Protein AF-A0A1I7XH70-F1 (afdb_monomer_lite)

Sequence (85 aa):
MHISRSTTTWLEDNDVATMDWPLRYPDLNPMENLRKILICRIYAGNHQFETVKDLQCDISKVSRNDIKNLVNSMPKWFFQFINKW

pLDDT: mean 85.64, std 8.76, range [48.59, 97.69]

Structure (mmCIF, N/CA/C/O backbone):
data_AF-A0A1I7XH70-F1
#
_entry.id   AF-A0A1I7XH70-F1
#
loop_
_atom_site.group_PDB
_atom_site.id
_atom_site.type_symbol
_atom_site.label_atom_id
_atom_site.label_alt_id
_atom_site.label_comp_id
_atom_site.label_asym_id
_atom_site.label_entity_id
_atom_site.label_seq_id
_atom_site.pdbx_PDB_ins_code
_atom_site.Cartn_x
_atom_site.Cartn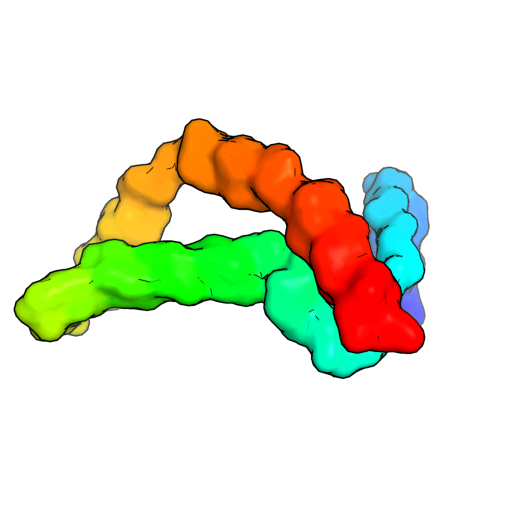_y
_atom_site.Cartn_z
_atom_site.occupancy
_atom_site.B_iso_or_equiv
_atom_site.auth_seq_id
_atom_site.auth_comp_id
_atom_site.auth_asym_id
_atom_site.auth_atom_id
_atom_site.pdbx_PDB_model_num
ATOM 1 N N . MET A 1 1 ? 11.221 15.051 -8.990 1.00 75.00 1 MET A N 1
ATOM 2 C CA . MET A 1 1 ? 10.194 14.705 -10.001 1.00 75.00 1 MET A CA 1
ATOM 3 C C . MET A 1 1 ? 10.481 13.288 -10.460 1.00 75.00 1 MET A C 1
ATOM 5 O O . MET A 1 1 ? 11.648 12.976 -10.602 1.00 75.00 1 MET A O 1
ATOM 9 N N . HIS A 1 2 ? 9.486 12.434 -10.703 1.00 84.38 2 HIS A N 1
ATOM 10 C CA . HIS A 1 2 ? 9.762 11.038 -11.094 1.00 84.38 2 HIS A CA 1
ATOM 11 C C . HIS A 1 2 ? 10.522 10.898 -12.428 1.00 84.38 2 HIS A C 1
ATOM 13 O O . HIS A 1 2 ? 11.190 9.899 -12.642 1.00 84.38 2 HIS A O 1
ATOM 19 N N . ILE A 1 3 ? 10.463 11.927 -13.282 1.00 87.06 3 ILE A N 1
ATOM 20 C CA . ILE A 1 3 ? 11.073 11.962 -14.621 1.00 87.06 3 ILE A CA 1
ATOM 21 C C . ILE A 1 3 ? 12.284 12.906 -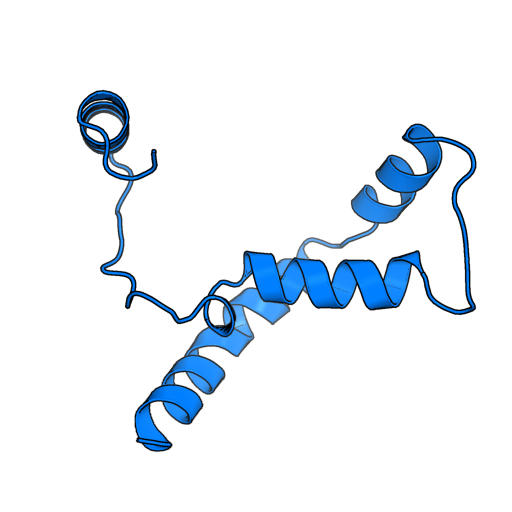14.732 1.00 87.06 3 ILE A C 1
ATOM 23 O O . ILE A 1 3 ? 12.732 13.207 -15.834 1.00 87.06 3 ILE A O 1
ATOM 27 N N . SER A 1 4 ? 12.803 13.448 -13.621 1.00 95.38 4 SER A N 1
ATOM 28 C CA . SER A 1 4 ? 14.033 14.254 -13.694 1.00 95.38 4 SER A CA 1
ATOM 29 C C . SER A 1 4 ? 15.235 13.3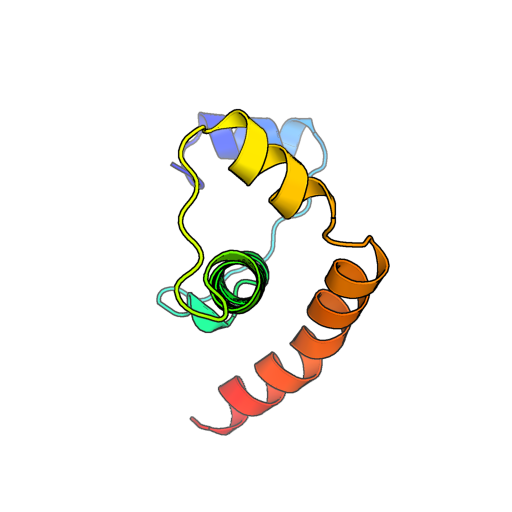79 -14.036 1.00 95.38 4 SER A C 1
ATOM 31 O O . SER A 1 4 ? 15.310 12.256 -13.548 1.00 95.38 4 SER A O 1
ATOM 33 N N . ARG A 1 5 ? 16.215 13.929 -14.769 1.00 95.31 5 ARG A N 1
ATOM 34 C CA . ARG A 1 5 ? 17.442 13.216 -15.175 1.00 95.31 5 ARG A CA 1
ATOM 35 C C . ARG A 1 5 ? 18.127 12.483 -14.020 1.00 95.31 5 ARG A C 1
ATOM 37 O O . ARG A 1 5 ? 18.533 11.346 -14.167 1.00 95.31 5 ARG A O 1
ATOM 44 N N . SER A 1 6 ? 18.230 13.124 -12.856 1.00 96.56 6 SER A N 1
ATOM 45 C CA . SER A 1 6 ? 18.822 12.497 -11.670 1.00 96.56 6 SER A CA 1
ATOM 46 C C . SER A 1 6 ? 18.064 11.250 -11.207 1.00 96.56 6 SER A C 1
ATOM 48 O O . SER A 1 6 ? 18.677 10.290 -10.762 1.00 96.56 6 SER A O 1
ATOM 50 N N . THR A 1 7 ? 16.735 11.257 -11.310 1.00 95.88 7 THR A N 1
ATOM 51 C CA . THR A 1 7 ? 15.882 10.133 -10.914 1.00 95.88 7 THR A CA 1
ATOM 52 C C . THR A 1 7 ? 15.922 9.019 -11.949 1.00 95.88 7 THR A C 1
ATOM 54 O O . THR A 1 7 ? 16.009 7.862 -11.561 1.00 95.88 7 THR A O 1
ATOM 57 N N . THR A 1 8 ? 15.903 9.348 -13.243 1.00 94.00 8 THR A N 1
ATOM 58 C CA . THR A 1 8 ? 15.989 8.340 -14.310 1.00 94.00 8 THR A CA 1
ATOM 59 C C . THR A 1 8 ? 17.348 7.646 -14.307 1.00 94.00 8 THR A C 1
ATOM 61 O O . THR A 1 8 ? 17.378 6.424 -14.288 1.00 94.00 8 THR A O 1
ATOM 64 N N . THR A 1 9 ? 18.451 8.397 -14.190 1.00 96.56 9 THR A N 1
ATOM 65 C CA . THR A 1 9 ? 19.802 7.819 -14.078 1.00 96.56 9 THR A CA 1
ATOM 66 C C . THR A 1 9 ? 19.926 6.915 -12.855 1.00 96.56 9 THR A C 1
ATOM 68 O O . THR A 1 9 ? 20.427 5.810 -12.970 1.00 96.56 9 THR A O 1
ATOM 71 N N . TRP A 1 10 ? 19.399 7.323 -11.694 1.00 97.06 10 TRP A N 1
ATOM 72 C CA . TRP A 1 10 ? 19.433 6.459 -10.512 1.00 97.06 10 TRP A CA 1
ATOM 73 C C . TRP A 1 10 ? 18.640 5.155 -10.706 1.00 97.06 10 TRP A C 1
ATOM 75 O O . TRP A 1 10 ? 19.081 4.108 -10.245 1.00 97.06 10 TRP A O 1
ATOM 85 N N . LEU A 1 11 ? 17.480 5.196 -11.374 1.00 96.50 11 LEU A N 1
ATOM 86 C CA . LEU A 1 11 ? 16.692 3.989 -11.657 1.00 96.50 11 LEU A CA 1
ATOM 87 C C . LEU A 1 11 ? 17.430 3.044 -12.615 1.00 96.50 11 LEU A C 1
ATOM 89 O O . LEU A 1 11 ? 17.424 1.838 -12.382 1.00 96.50 11 LEU A O 1
ATOM 93 N N . GLU A 1 12 ? 18.081 3.596 -13.642 1.00 95.56 12 GLU A N 1
ATOM 94 C CA . GLU A 1 12 ? 18.926 2.853 -14.586 1.00 95.56 12 GLU A CA 1
ATOM 95 C C . GLU A 1 12 ? 20.127 2.213 -13.876 1.00 95.56 12 GLU A C 1
ATOM 97 O O . GLU A 1 12 ? 20.337 1.011 -14.003 1.00 95.56 12 GLU A O 1
ATOM 102 N N . ASP A 1 13 ? 20.849 2.978 -13.052 1.00 97.69 13 ASP A N 1
ATOM 103 C CA . ASP A 1 13 ? 22.024 2.512 -12.301 1.00 97.69 13 ASP A CA 1
ATOM 104 C C . ASP A 1 13 ? 21.698 1.402 -11.279 1.00 97.69 13 ASP A C 1
ATOM 106 O O . ASP A 1 13 ? 22.598 0.693 -10.832 1.00 97.69 13 ASP A O 1
ATOM 110 N N . ASN A 1 14 ? 20.431 1.272 -10.867 1.00 97.25 14 ASN A N 1
ATOM 111 C CA . ASN A 1 14 ? 19.969 0.287 -9.879 1.00 97.25 14 ASN A CA 1
ATOM 112 C C . ASN A 1 14 ? 19.118 -0.837 -10.498 1.00 97.25 14 ASN A C 1
ATOM 114 O O . ASN A 1 14 ? 18.435 -1.549 -9.757 1.00 97.25 14 ASN A O 1
ATOM 118 N N . ASP A 1 15 ? 19.117 -0.982 -11.827 1.00 96.88 15 ASP A N 1
ATOM 119 C CA . ASP A 1 15 ? 18.354 -2.008 -12.556 1.00 96.88 15 ASP A CA 1
ATOM 120 C C . ASP A 1 15 ? 16.850 -2.020 -12.203 1.00 96.88 15 ASP A C 1
ATOM 122 O O . ASP A 1 15 ? 16.178 -3.058 -12.196 1.00 96.88 15 ASP A O 1
ATOM 126 N N . VAL A 1 16 ? 16.288 -0.849 -11.885 1.00 95.31 16 VAL A N 1
ATOM 127 C CA . VAL A 1 16 ? 14.878 -0.729 -11.512 1.00 95.31 16 VAL A CA 1
ATOM 128 C C . VAL A 1 16 ? 14.034 -0.629 -12.776 1.00 95.31 16 VAL A C 1
ATOM 130 O O . VAL A 1 16 ? 13.944 0.423 -13.408 1.00 95.31 16 VAL A O 1
ATOM 133 N N . ALA A 1 17 ? 13.358 -1.726 -13.116 1.00 93.75 17 ALA A N 1
ATOM 134 C CA . ALA A 1 17 ? 12.402 -1.744 -14.215 1.00 93.75 17 ALA A CA 1
ATOM 135 C C . ALA A 1 17 ? 11.253 -0.752 -13.966 1.00 93.75 17 ALA A C 1
ATOM 137 O O . ALA A 1 17 ? 10.589 -0.781 -12.925 1.00 93.75 17 ALA A O 1
ATOM 138 N N . THR A 1 18 ? 11.000 0.113 -14.946 1.00 88.62 18 THR A N 1
ATOM 139 C CA . THR A 1 18 ? 9.872 1.046 -14.948 1.00 88.62 18 THR A CA 1
ATOM 140 C C . THR A 1 18 ? 8.764 0.544 -15.874 1.00 88.62 18 THR A C 1
ATOM 142 O O . THR A 1 18 ? 8.981 -0.308 -16.734 1.00 88.62 18 THR A O 1
ATOM 145 N N . MET A 1 19 ? 7.545 1.040 -15.667 1.00 84.25 19 MET A N 1
ATOM 146 C CA . MET A 1 19 ? 6.383 0.738 -16.501 1.00 84.25 19 MET A CA 1
ATOM 147 C C . MET A 1 19 ? 5.846 2.040 -17.086 1.00 84.25 19 MET A C 1
ATOM 149 O O . MET A 1 19 ? 5.734 3.034 -16.362 1.00 84.25 19 MET A O 1
ATOM 153 N N . ASP A 1 20 ? 5.453 2.011 -18.359 1.00 81.31 20 ASP A N 1
ATOM 154 C CA . ASP A 1 20 ? 4.725 3.113 -18.982 1.00 81.31 20 ASP A CA 1
ATOM 155 C C . ASP A 1 20 ? 3.383 3.304 -18.274 1.00 81.31 20 ASP A C 1
ATOM 157 O O . ASP A 1 20 ? 2.458 2.495 -18.389 1.00 81.31 20 ASP A O 1
ATOM 161 N N . TRP A 1 21 ? 3.292 4.373 -17.484 1.00 78.44 21 TRP A N 1
ATOM 162 C CA . TRP A 1 21 ? 2.100 4.677 -16.710 1.00 78.44 21 TRP A CA 1
ATOM 163 C C . TRP A 1 21 ? 1.213 5.672 -17.456 1.00 78.44 21 TRP A C 1
ATOM 165 O O . TRP A 1 21 ? 1.675 6.764 -17.805 1.00 78.44 21 TRP A O 1
ATOM 175 N N . PRO A 1 22 ? -0.077 5.369 -17.668 1.00 73.50 22 PRO A N 1
ATOM 176 C CA . PRO A 1 22 ? -0.951 6.285 -18.371 1.00 73.50 22 PRO A CA 1
ATOM 177 C C . PRO A 1 22 ? -1.231 7.519 -17.493 1.00 73.50 22 PRO A C 1
ATOM 179 O O . PRO A 1 22 ? -1.672 7.429 -16.342 1.00 73.50 22 PRO A O 1
ATOM 182 N N . LEU A 1 23 ? -0.947 8.703 -18.041 1.00 67.94 23 LEU A N 1
ATOM 183 C CA . LEU A 1 23 ? -1.203 9.985 -17.384 1.00 67.94 23 LEU A CA 1
ATOM 184 C C . LEU A 1 23 ? -2.692 10.111 -17.014 1.00 67.94 23 LEU A C 1
ATOM 186 O O . LEU A 1 23 ? -3.561 9.748 -17.800 1.00 67.94 23 LEU A O 1
ATOM 190 N N . ARG A 1 24 ? -2.975 10.708 -15.846 1.00 72.44 24 ARG A N 1
ATOM 191 C CA . ARG A 1 24 ? -4.324 11.006 -15.305 1.00 72.44 24 ARG A CA 1
ATOM 192 C C . ARG A 1 24 ? -5.120 9.836 -14.718 1.00 72.44 24 ARG A C 1
ATOM 194 O O . ARG A 1 24 ? -6.279 10.044 -14.372 1.00 72.44 24 ARG A O 1
ATOM 201 N N . TYR A 1 25 ? -4.512 8.672 -14.501 1.00 74.44 25 TYR A N 1
ATOM 202 C CA . TYR A 1 25 ? -5.184 7.550 -13.832 1.00 74.44 25 TYR A CA 1
ATOM 203 C C . TYR A 1 25 ? -4.580 7.236 -12.458 1.00 74.44 25 TYR A C 1
ATOM 205 O O . TYR A 1 25 ? -3.897 6.222 -12.293 1.00 74.44 25 TYR A O 1
ATOM 213 N N . PRO A 1 26 ? -4.815 8.098 -11.447 1.00 68.94 26 PRO A N 1
ATOM 214 C CA . PRO A 1 26 ? -4.366 7.834 -10.083 1.00 68.94 26 PRO A CA 1
ATOM 215 C C . PRO A 1 26 ? -5.046 6.592 -9.494 1.00 68.94 26 PRO A C 1
ATOM 217 O O . PRO A 1 26 ? -4.420 5.873 -8.727 1.00 68.94 26 PRO A O 1
ATOM 220 N N . ASP A 1 27 ? -6.281 6.279 -9.908 1.00 69.56 27 ASP A N 1
ATOM 221 C CA . ASP A 1 27 ? -7.030 5.107 -9.427 1.00 69.56 27 ASP A CA 1
ATOM 222 C C . ASP A 1 27 ? -6.409 3.764 -9.836 1.00 69.56 27 ASP A C 1
ATOM 224 O O . ASP A 1 27 ? -6.676 2.735 -9.211 1.00 69.56 27 ASP A O 1
ATOM 228 N N . LEU A 1 28 ? -5.551 3.764 -10.859 1.00 75.94 28 LEU A N 1
ATOM 229 C CA . LEU A 1 28 ? -4.805 2.574 -11.250 1.00 75.94 28 LEU A CA 1
ATOM 230 C C . LEU A 1 28 ? -3.614 2.322 -10.315 1.00 75.94 28 LEU A C 1
ATOM 232 O O . LEU A 1 28 ? -3.108 1.203 -10.274 1.00 75.94 28 LEU A O 1
ATOM 236 N N . ASN A 1 29 ? -3.177 3.321 -9.536 1.00 80.69 29 ASN A N 1
ATOM 237 C CA . ASN A 1 29 ? -2.006 3.204 -8.678 1.00 80.69 29 ASN A CA 1
ATOM 238 C C . ASN A 1 29 ? -2.366 2.408 -7.409 1.00 80.69 29 ASN A C 1
ATOM 240 O O . ASN A 1 29 ? -3.203 2.862 -6.620 1.00 80.69 29 ASN A O 1
ATOM 244 N N . PRO A 1 30 ? -1.720 1.258 -7.141 1.00 80.31 30 PRO A N 1
ATOM 245 C CA . PRO A 1 30 ? -1.984 0.480 -5.933 1.00 80.31 30 PRO A CA 1
ATOM 246 C C . PRO A 1 30 ? -1.764 1.286 -4.652 1.00 80.31 30 PRO A C 1
ATOM 248 O O . PRO A 1 30 ? -2.455 1.040 -3.668 1.00 80.31 30 PRO A O 1
ATOM 251 N N . MET A 1 31 ? -0.877 2.285 -4.655 1.00 84.06 31 MET A N 1
ATOM 252 C CA . MET A 1 31 ? -0.680 3.164 -3.499 1.00 84.06 31 MET A CA 1
ATOM 253 C C . MET A 1 31 ? -1.920 4.002 -3.170 1.00 84.06 31 MET A C 1
ATOM 255 O O . MET A 1 31 ? -2.243 4.161 -1.994 1.00 84.06 31 MET A O 1
ATOM 259 N N . GLU A 1 32 ? -2.653 4.491 -4.172 1.00 85.69 32 GLU A N 1
ATOM 260 C CA . GLU A 1 32 ? -3.897 5.241 -3.945 1.00 85.69 32 GLU A CA 1
ATOM 261 C C . GLU A 1 32 ? -5.005 4.328 -3.416 1.00 85.69 32 GLU A C 1
ATOM 263 O O . GLU A 1 32 ? -5.749 4.692 -2.504 1.00 85.69 32 GLU A O 1
ATOM 268 N N . ASN A 1 33 ? -5.075 3.093 -3.913 1.00 83.31 33 ASN A N 1
ATOM 269 C CA . ASN A 1 33 ? -6.033 2.114 -3.404 1.00 83.31 33 ASN A CA 1
ATOM 270 C C . ASN A 1 33 ? -5.697 1.679 -1.970 1.00 83.31 33 ASN A C 1
ATOM 272 O O . ASN A 1 33 ? -6.592 1.600 -1.126 1.00 83.31 33 ASN A O 1
ATOM 276 N N . LEU A 1 34 ? -4.413 1.492 -1.651 1.00 87.00 34 LEU A N 1
ATOM 277 C CA . LEU A 1 34 ? -3.960 1.240 -0.285 1.00 87.00 34 LEU A CA 1
ATOM 278 C C . LEU A 1 34 ? -4.309 2.414 0.630 1.00 87.00 34 LEU A C 1
ATOM 280 O O . LEU A 1 34 ? -4.800 2.202 1.737 1.00 87.00 34 LEU A O 1
ATOM 284 N N . ARG A 1 35 ? -4.112 3.650 0.163 1.00 86.94 35 ARG A N 1
ATOM 285 C CA . ARG A 1 35 ? -4.472 4.859 0.906 1.00 86.94 35 ARG A CA 1
ATOM 286 C C . ARG A 1 35 ? -5.964 4.905 1.223 1.00 86.94 35 ARG A C 1
ATOM 288 O O . ARG A 1 35 ? -6.314 5.193 2.363 1.00 86.94 3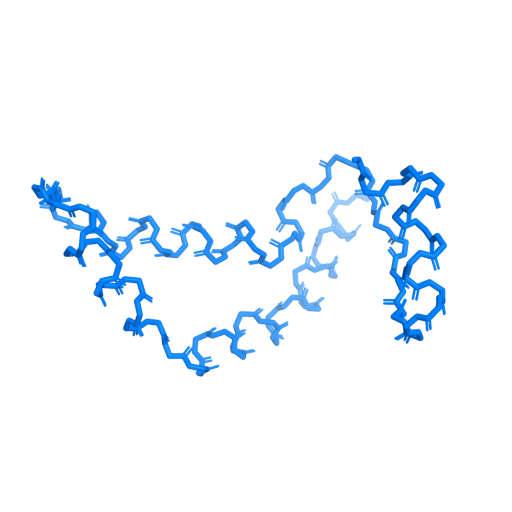5 ARG A O 1
ATOM 295 N N . LYS A 1 36 ? -6.841 4.585 0.266 1.00 86.50 36 LYS A N 1
ATOM 296 C CA . LYS A 1 36 ? -8.296 4.501 0.503 1.00 86.50 36 LYS A CA 1
ATOM 297 C C . LYS A 1 36 ? -8.626 3.463 1.581 1.00 86.50 36 LYS A C 1
ATOM 299 O O . LYS A 1 36 ? -9.344 3.782 2.524 1.00 86.50 36 LYS A O 1
ATOM 304 N N . ILE A 1 37 ? -8.048 2.261 1.494 1.00 84.38 37 ILE A N 1
ATOM 305 C CA . ILE A 1 37 ? -8.232 1.193 2.496 1.00 84.38 37 ILE A CA 1
ATOM 306 C C . ILE A 1 37 ? -7.755 1.650 3.880 1.00 84.38 37 ILE A C 1
ATOM 308 O O . ILE A 1 37 ? -8.459 1.465 4.873 1.00 84.38 37 ILE A O 1
ATOM 312 N N . LEU A 1 38 ? -6.576 2.271 3.940 1.00 88.19 38 LEU A N 1
ATOM 313 C CA . LEU A 1 38 ? -6.000 2.813 5.164 1.00 88.19 38 LEU A CA 1
ATOM 314 C C . LEU A 1 38 ? -6.909 3.869 5.784 1.00 88.19 38 LEU A C 1
ATOM 316 O O . LEU A 1 38 ? -7.233 3.745 6.956 1.00 88.19 38 LEU A O 1
ATOM 320 N N . ILE A 1 39 ? -7.373 4.852 5.010 1.00 88.50 39 ILE A N 1
ATOM 321 C CA . ILE A 1 39 ? -8.279 5.901 5.497 1.00 88.50 39 ILE A CA 1
ATOM 322 C C . ILE A 1 39 ? -9.565 5.281 6.053 1.00 88.50 39 ILE A C 1
ATOM 324 O O . ILE A 1 39 ? -9.956 5.609 7.171 1.00 88.50 39 ILE A O 1
ATOM 328 N N . CYS A 1 40 ? -10.186 4.349 5.322 1.00 87.56 40 CYS A N 1
ATOM 329 C CA . CYS A 1 40 ? -11.403 3.674 5.774 1.00 87.56 40 CYS A CA 1
ATOM 330 C C . CYS A 1 40 ? -11.201 2.891 7.075 1.00 87.56 40 CYS A C 1
ATOM 332 O O . CYS A 1 40 ? -12.113 2.848 7.893 1.00 87.56 40 CYS A O 1
ATOM 334 N N . ARG A 1 41 ? -10.034 2.268 7.272 1.00 85.56 41 ARG A N 1
ATOM 335 C CA . ARG A 1 41 ? -9.726 1.469 8.466 1.00 85.56 41 ARG A CA 1
ATOM 336 C C . ARG A 1 41 ? -9.325 2.330 9.664 1.00 85.56 41 ARG A C 1
ATOM 338 O O . ARG A 1 41 ? -9.797 2.085 10.765 1.00 85.56 41 ARG A O 1
ATOM 345 N N . ILE A 1 42 ? -8.446 3.304 9.442 1.00 88.00 42 ILE A N 1
ATOM 346 C CA . ILE A 1 42 ? -7.841 4.165 10.468 1.00 88.00 42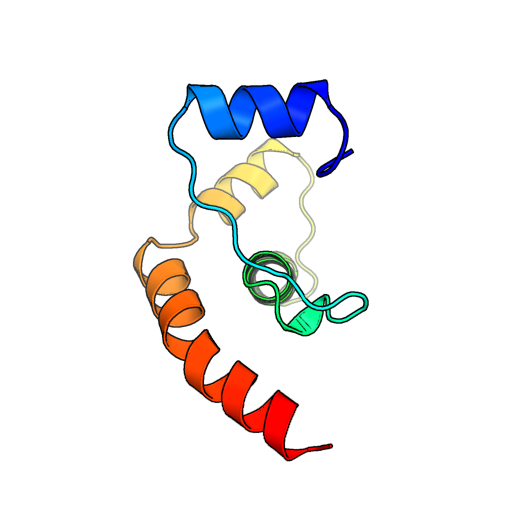 ILE A CA 1
ATOM 347 C C . ILE A 1 42 ? -8.883 5.114 11.058 1.00 88.00 42 ILE A C 1
ATOM 349 O O . ILE A 1 42 ? -8.946 5.262 12.272 1.00 88.00 42 ILE A O 1
ATOM 353 N N . TYR A 1 43 ? -9.732 5.698 10.211 1.00 85.12 43 TYR A N 1
ATOM 354 C CA . TYR A 1 43 ? -10.773 6.644 10.624 1.00 85.12 43 TYR A CA 1
ATOM 355 C C . TYR A 1 43 ? -12.159 5.996 10.753 1.00 85.12 43 TYR A C 1
ATOM 357 O O . TYR A 1 43 ? -13.172 6.696 10.839 1.00 85.12 43 TYR A O 1
ATOM 365 N N . ALA A 1 44 ? -12.230 4.659 10.767 1.00 87.75 44 ALA A N 1
ATOM 366 C CA . ALA A 1 44 ? -13.475 3.948 11.031 1.00 87.75 44 ALA A CA 1
ATOM 367 C C . ALA A 1 44 ? -14.076 4.418 12.365 1.00 87.75 44 ALA A C 1
ATOM 369 O O . ALA A 1 44 ? -13.367 4.582 13.356 1.00 87.75 44 ALA A O 1
ATOM 370 N N . GLY A 1 45 ? -15.389 4.654 12.392 1.00 86.81 45 GLY A N 1
ATOM 371 C CA . GLY A 1 45 ? -16.071 5.093 13.613 1.00 86.81 45 GLY A CA 1
ATOM 372 C C . GLY A 1 45 ? -15.652 6.482 14.108 1.00 86.81 45 GLY A C 1
ATOM 373 O O . GLY A 1 45 ? -15.790 6.753 15.295 1.00 86.81 45 GLY A O 1
ATOM 374 N N . ASN A 1 46 ? -15.149 7.351 13.220 1.00 85.44 46 ASN A N 1
ATOM 375 C CA . ASN A 1 46 ? -14.637 8.687 13.551 1.00 85.44 46 ASN A CA 1
ATOM 376 C C . ASN A 1 46 ? -13.445 8.670 14.521 1.00 85.44 46 ASN A C 1
ATOM 378 O O . ASN A 1 46 ? -13.225 9.636 15.251 1.00 85.44 46 ASN A O 1
ATOM 382 N N . HIS A 1 47 ? -12.675 7.581 14.535 1.00 86.19 47 HIS A N 1
ATOM 383 C CA . HIS A 1 47 ? -11.466 7.481 15.342 1.00 86.19 47 HIS A CA 1
ATOM 384 C C . HIS A 1 47 ? -10.459 8.568 14.936 1.00 86.19 47 HIS A C 1
ATOM 386 O O . HIS A 1 47 ? -10.115 8.704 13.762 1.00 86.19 47 HIS A O 1
ATOM 392 N N . GLN A 1 48 ? -10.002 9.356 15.907 1.00 88.88 48 GLN A N 1
ATOM 393 C CA . GLN A 1 48 ? -8.948 10.353 15.742 1.00 88.88 48 GLN A CA 1
ATOM 394 C C . GLN A 1 48 ? -7.736 9.963 16.584 1.00 88.88 48 GLN A C 1
ATOM 396 O O . GLN A 1 48 ? -7.881 9.394 17.661 1.00 88.88 48 GLN A O 1
ATOM 401 N N . PHE A 1 49 ? -6.546 10.293 16.089 1.00 88.81 49 PHE A N 1
ATOM 402 C CA . PHE A 1 49 ? -5.285 10.019 16.770 1.00 88.81 49 PHE A CA 1
ATOM 403 C C . PHE A 1 49 ? -4.759 11.306 17.393 1.00 88.81 49 PHE A C 1
ATOM 405 O O . PHE A 1 49 ? -4.662 12.325 16.709 1.00 88.81 49 PHE A O 1
ATOM 412 N N . GLU A 1 50 ? -4.379 11.249 18.666 1.00 91.94 50 GLU A N 1
ATOM 413 C CA . GLU A 1 50 ? -3.762 12.380 19.370 1.00 91.94 50 GLU A CA 1
ATOM 414 C C . GLU A 1 50 ? -2.277 12.524 19.025 1.00 91.94 50 GLU A C 1
ATOM 416 O O . GLU A 1 50 ? -1.731 13.629 19.040 1.00 91.94 50 GLU A O 1
ATOM 421 N N . THR A 1 51 ? -1.613 11.415 18.676 1.00 95.19 51 THR A N 1
ATOM 422 C CA . THR A 1 51 ? -0.188 11.410 18.346 1.00 95.19 51 THR A CA 1
ATOM 423 C C . THR A 1 51 ? 0.100 10.751 17.001 1.00 95.19 51 THR A C 1
ATOM 425 O O . THR A 1 51 ? -0.549 9.797 16.570 1.00 95.19 51 THR A O 1
ATOM 428 N N . VAL A 1 52 ? 1.165 11.226 16.347 1.00 93.88 52 VAL A N 1
ATOM 429 C CA . VAL A 1 52 ? 1.707 10.600 15.130 1.00 93.88 52 VAL A CA 1
ATOM 430 C C . VAL A 1 52 ? 2.139 9.153 15.396 1.00 93.88 52 VAL A C 1
ATOM 432 O O . VAL A 1 52 ? 2.042 8.311 14.507 1.00 93.88 52 VAL A O 1
ATOM 435 N N . LYS A 1 53 ? 2.585 8.846 16.620 1.00 95.75 53 LYS A N 1
ATOM 436 C CA . LYS A 1 53 ? 3.048 7.510 17.008 1.00 95.75 53 LYS A CA 1
ATOM 437 C C . LYS A 1 53 ? 1.908 6.492 17.005 1.00 95.75 53 LYS A C 1
ATOM 439 O O . LYS A 1 53 ? 2.100 5.372 16.536 1.00 95.75 53 LYS A O 1
ATOM 444 N N . ASP A 1 54 ? 0.728 6.887 17.470 1.00 91.62 54 ASP A N 1
ATOM 445 C CA . ASP A 1 54 ? -0.448 6.012 17.490 1.00 91.62 54 ASP A CA 1
ATOM 446 C C . ASP A 1 54 ? -0.951 5.740 16.069 1.00 91.62 54 ASP A C 1
ATOM 448 O O . ASP A 1 54 ? -1.214 4.591 15.710 1.00 91.62 54 ASP A O 1
ATOM 452 N N . LEU A 1 55 ? -0.951 6.769 15.213 1.00 92.25 55 LEU A N 1
ATOM 453 C CA . LEU A 1 55 ? -1.246 6.612 13.788 1.00 92.25 55 LEU A CA 1
ATOM 454 C C . LEU A 1 55 ? -0.248 5.662 13.102 1.00 92.25 55 LEU A C 1
ATOM 456 O O . LEU A 1 55 ? -0.645 4.774 12.349 1.00 92.25 55 LEU A O 1
ATOM 460 N N . GLN A 1 56 ? 1.053 5.815 13.368 1.00 92.50 56 GLN A N 1
ATOM 461 C CA . GLN A 1 56 ? 2.094 4.929 12.833 1.00 92.50 56 GLN A CA 1
ATOM 462 C C . GLN A 1 56 ? 1.917 3.480 13.303 1.00 92.50 56 GLN A C 1
ATOM 464 O O . GLN A 1 56 ? 2.083 2.554 12.506 1.00 92.50 56 GLN A O 1
ATOM 469 N N . CYS A 1 57 ? 1.552 3.280 14.572 1.00 91.00 57 CYS A N 1
ATOM 470 C CA . CYS A 1 57 ? 1.257 1.963 15.128 1.00 91.00 57 CYS A CA 1
ATOM 471 C C . CYS A 1 57 ? 0.108 1.294 14.364 1.00 91.00 57 CYS A C 1
ATOM 473 O O . CYS A 1 57 ? 0.238 0.147 13.938 1.00 91.00 57 CYS A O 1
ATOM 475 N N . ASP A 1 58 ? -0.978 2.015 14.097 1.00 89.19 58 ASP A N 1
ATOM 476 C CA . ASP A 1 58 ? -2.115 1.470 13.354 1.00 89.19 58 ASP A CA 1
ATOM 477 C C . ASP A 1 58 ? -1.808 1.211 11.876 1.00 89.19 58 ASP A C 1
ATOM 479 O O . ASP A 1 58 ? -2.185 0.159 11.354 1.00 89.19 58 ASP A O 1
ATOM 483 N N . ILE A 1 59 ? -1.051 2.091 11.212 1.00 89.62 59 ILE A N 1
ATOM 484 C CA . ILE A 1 59 ? -0.569 1.855 9.839 1.00 89.62 59 ILE A CA 1
ATOM 485 C C . ILE A 1 59 ? 0.277 0.574 9.777 1.00 89.62 59 ILE A C 1
ATOM 487 O O . ILE A 1 59 ? 0.139 -0.212 8.838 1.00 89.62 59 ILE A O 1
ATOM 491 N N . SER A 1 60 ? 1.105 0.312 10.794 1.00 89.81 60 SER A N 1
ATOM 492 C CA . SER A 1 60 ? 1.951 -0.890 10.852 1.00 89.81 60 SER A CA 1
ATOM 493 C C . SER A 1 60 ? 1.164 -2.205 10.954 1.00 89.81 60 SER A C 1
ATOM 495 O O . SER A 1 60 ? 1.709 -3.270 10.667 1.00 89.81 60 SER A O 1
ATOM 497 N N . LYS A 1 61 ? -0.133 -2.149 11.297 1.00 89.81 61 LYS A N 1
ATOM 498 C CA . LYS A 1 61 ? -1.028 -3.318 11.361 1.00 89.81 61 LYS A CA 1
ATOM 499 C C . LYS A 1 61 ? -1.546 -3.758 9.988 1.00 89.81 61 LYS A C 1
ATOM 501 O O . LYS A 1 61 ? -2.299 -4.735 9.913 1.00 89.81 61 LYS A O 1
ATOM 506 N N . VAL A 1 62 ? -1.210 -3.052 8.905 1.00 87.75 62 VAL A N 1
ATOM 507 C CA . VAL A 1 62 ? -1.474 -3.543 7.546 1.00 87.75 62 VAL A CA 1
ATOM 508 C C . VAL A 1 62 ? -0.611 -4.767 7.293 1.00 87.75 62 VAL A C 1
ATOM 510 O O . VAL A 1 62 ? 0.617 -4.713 7.352 1.00 87.75 62 VAL A O 1
ATOM 513 N N . SER A 1 63 ? -1.254 -5.894 7.005 1.00 88.31 63 SER A N 1
ATOM 514 C CA . SER A 1 63 ? -0.536 -7.139 6.792 1.00 88.31 63 SER A CA 1
ATOM 515 C C . SER A 1 63 ? 0.061 -7.193 5.388 1.00 88.31 63 SER A C 1
ATOM 517 O O . SER A 1 63 ? -0.461 -6.633 4.421 1.00 88.31 63 SER A O 1
ATOM 519 N N . ARG A 1 64 ? 1.127 -7.985 5.233 1.00 89.06 64 ARG A N 1
ATOM 520 C CA . ARG A 1 64 ? 1.659 -8.335 3.907 1.00 89.06 64 ARG A CA 1
ATOM 521 C C . ARG A 1 64 ? 0.588 -8.976 3.014 1.00 89.06 64 ARG A C 1
ATOM 523 O O . ARG A 1 64 ? 0.663 -8.849 1.796 1.00 89.06 64 ARG A O 1
ATOM 530 N N . ASN A 1 65 ? -0.384 -9.675 3.603 1.00 90.56 65 ASN A N 1
ATOM 531 C CA . ASN A 1 65 ? -1.464 -10.309 2.857 1.00 90.56 65 ASN A CA 1
ATOM 532 C C . ASN A 1 65 ? -2.424 -9.275 2.257 1.00 90.56 65 ASN A C 1
ATOM 534 O O . ASN A 1 65 ? -2.805 -9.415 1.101 1.00 90.56 65 ASN A O 1
ATOM 538 N N . ASP A 1 66 ? -2.737 -8.208 2.995 1.00 85.50 66 ASP A N 1
ATOM 539 C CA . ASP A 1 66 ? -3.568 -7.102 2.500 1.00 85.50 66 ASP A CA 1
ATOM 540 C C . ASP A 1 66 ? -2.927 -6.452 1.267 1.00 85.50 66 ASP A C 1
ATOM 542 O O . ASP A 1 66 ? -3.586 -6.256 0.246 1.00 85.50 66 ASP A O 1
ATOM 546 N N . ILE A 1 67 ? -1.611 -6.215 1.325 1.00 87.88 67 ILE A N 1
ATOM 547 C CA . ILE A 1 67 ? -0.831 -5.664 0.207 1.00 87.88 67 ILE A CA 1
ATOM 548 C C . ILE A 1 67 ? -0.828 -6.630 -0.984 1.00 87.88 67 ILE A C 1
ATOM 550 O O . ILE A 1 67 ? -1.079 -6.219 -2.115 1.00 87.88 67 ILE A O 1
ATOM 554 N N . LYS A 1 68 ? -0.578 -7.924 -0.747 1.00 90.69 68 LYS A N 1
ATOM 555 C CA . LYS A 1 68 ? -0.589 -8.944 -1.808 1.00 90.69 68 LYS A CA 1
ATOM 556 C C . LYS A 1 68 ? -1.947 -9.036 -2.496 1.00 90.69 68 LYS A C 1
ATOM 558 O O . LYS A 1 68 ? -2.004 -9.052 -3.720 1.00 90.69 68 LYS A O 1
ATOM 563 N N . ASN A 1 69 ? -3.032 -9.072 -1.727 1.00 89.19 69 ASN A N 1
ATOM 564 C CA . ASN A 1 69 ? -4.387 -9.139 -2.269 1.00 89.19 69 ASN A CA 1
ATOM 565 C C . ASN A 1 69 ? -4.706 -7.909 -3.119 1.00 89.19 69 ASN A C 1
ATOM 567 O O 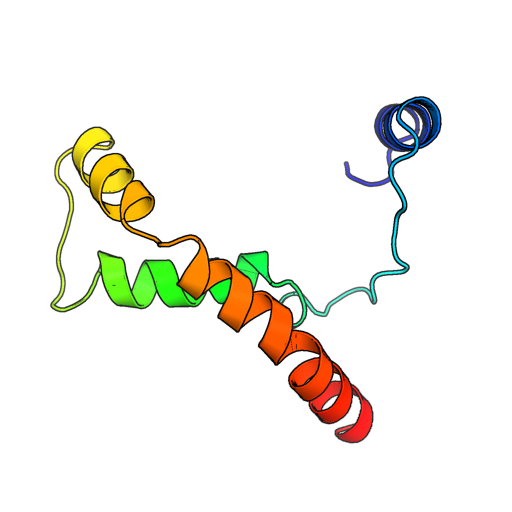. ASN A 1 69 ? -5.278 -8.044 -4.200 1.00 89.19 69 ASN A O 1
ATOM 571 N N . LEU A 1 70 ? -4.282 -6.728 -2.664 1.00 87.00 70 LEU A N 1
ATOM 572 C CA . LEU A 1 70 ? -4.447 -5.490 -3.409 1.00 87.00 70 LEU A CA 1
ATOM 573 C C . LEU A 1 70 ? -3.720 -5.543 -4.758 1.00 87.00 70 LEU A C 1
ATOM 575 O O . LEU A 1 70 ? -4.347 -5.323 -5.792 1.00 87.00 70 LEU A O 1
ATOM 579 N N . VAL A 1 71 ? -2.435 -5.904 -4.765 1.00 87.38 71 VAL A N 1
ATOM 580 C CA . VAL A 1 71 ? -1.647 -6.033 -6.003 1.00 87.38 71 VAL A CA 1
ATOM 581 C C . VAL A 1 71 ? -2.267 -7.073 -6.940 1.00 87.38 71 VAL A C 1
ATOM 583 O O . VAL A 1 71 ? -2.456 -6.806 -8.125 1.00 87.38 71 VAL A O 1
ATOM 586 N N . ASN A 1 72 ? -2.682 -8.224 -6.409 1.00 89.38 72 ASN A N 1
ATOM 587 C CA . ASN A 1 72 ? -3.294 -9.297 -7.196 1.00 89.38 72 ASN A CA 1
ATOM 588 C C . ASN A 1 72 ? -4.659 -8.916 -7.794 1.00 89.38 72 ASN A C 1
ATOM 590 O O . ASN A 1 72 ? -5.067 -9.498 -8.797 1.00 89.38 72 ASN A O 1
ATOM 594 N N . SER A 1 73 ? -5.374 -7.948 -7.213 1.00 84.44 73 SER A N 1
ATOM 595 C CA . SER A 1 73 ? -6.633 -7.441 -7.775 1.00 84.44 73 SER A CA 1
ATOM 596 C C . SER A 1 73 ? -6.451 -6.459 -8.938 1.00 84.44 73 SER A C 1
ATOM 598 O O . SER A 1 73 ? -7.386 -6.260 -9.717 1.00 84.44 73 SER A O 1
ATOM 600 N N . MET A 1 74 ? -5.253 -5.892 -9.113 1.00 83.25 74 MET A N 1
ATOM 601 C CA . MET A 1 74 ? -5.005 -4.852 -10.113 1.00 83.25 74 MET A CA 1
ATOM 602 C C . MET A 1 74 ? -5.238 -5.287 -11.563 1.00 83.25 74 MET A C 1
ATOM 604 O O . MET A 1 74 ? -5.862 -4.509 -12.283 1.00 83.25 74 MET A O 1
ATOM 608 N N . PRO A 1 75 ? -4.818 -6.481 -12.036 1.00 84.25 75 PRO A N 1
ATOM 609 C CA . PRO A 1 75 ? -5.025 -6.866 -13.434 1.00 84.25 75 PRO A CA 1
ATOM 610 C C . PRO A 1 75 ? -6.503 -6.848 -13.837 1.00 84.25 75 PRO A C 1
ATOM 612 O O . PRO A 1 75 ? -6.857 -6.373 -14.915 1.00 84.25 75 PRO A O 1
ATOM 615 N N . LYS A 1 76 ? -7.387 -7.288 -12.932 1.00 82.50 76 LYS A N 1
ATOM 616 C CA . LYS A 1 76 ? -8.838 -7.238 -13.135 1.00 82.50 76 LYS A CA 1
ATOM 617 C C . LYS A 1 76 ? -9.333 -5.798 -13.284 1.00 82.50 76 LYS A C 1
ATOM 619 O O . LYS A 1 76 ? -10.177 -5.537 -14.137 1.00 82.50 76 LYS A O 1
ATOM 624 N N . TRP A 1 77 ? -8.825 -4.871 -12.476 1.00 73.50 77 TRP A N 1
ATOM 625 C CA . TRP A 1 77 ? -9.202 -3.458 -12.550 1.00 73.50 77 TRP A CA 1
ATOM 626 C C . TRP A 1 77 ? -8.665 -2.775 -13.796 1.00 73.50 77 TRP A C 1
ATOM 628 O O . TRP A 1 77 ? -9.431 -2.091 -14.463 1.00 73.50 77 TRP A O 1
ATOM 638 N N . PHE A 1 78 ? -7.402 -3.012 -14.153 1.00 77.00 78 PHE A N 1
ATOM 639 C CA . PHE A 1 78 ? -6.825 -2.532 -15.408 1.00 77.00 78 PHE A CA 1
ATOM 640 C C . PHE A 1 78 ? -7.667 -2.978 -16.600 1.00 77.00 78 PHE A C 1
ATOM 642 O O . PHE A 1 78 ? -8.049 -2.154 -17.425 1.00 77.00 78 PHE A O 1
ATOM 649 N N . PHE A 1 79 ? -8.040 -4.258 -16.644 1.00 79.19 79 PHE A N 1
ATOM 650 C CA . PHE A 1 79 ? -8.903 -4.783 -17.694 1.00 79.19 79 PHE A CA 1
ATOM 651 C C . PHE A 1 79 ? -10.275 -4.094 -17.714 1.00 79.19 79 PHE A C 1
ATOM 653 O O . PHE A 1 79 ? -10.735 -3.661 -18.765 1.00 79.19 79 PHE A O 1
ATOM 660 N N . GLN A 1 80 ? -10.936 -3.940 -16.564 1.00 76.88 80 GLN A N 1
ATOM 661 C CA . GLN A 1 80 ? -12.229 -3.244 -16.486 1.00 76.88 80 GLN A CA 1
ATOM 662 C C . GLN A 1 80 ? -12.143 -1.766 -16.875 1.00 76.88 80 GLN A C 1
ATOM 664 O O . GLN A 1 80 ? -13.095 -1.222 -17.426 1.00 76.88 80 GLN A O 1
ATOM 669 N N . PHE A 1 81 ? -11.028 -1.119 -16.555 1.00 70.44 81 PHE A N 1
ATOM 670 C CA . PHE A 1 81 ? -10.811 0.292 -16.817 1.00 70.44 81 PHE A CA 1
ATOM 671 C C . PHE A 1 81 ? -10.562 0.549 -18.305 1.00 70.44 81 PHE A C 1
ATOM 673 O O . PHE A 1 81 ? -11.161 1.459 -18.868 1.00 70.44 81 PHE A O 1
ATOM 680 N N . ILE A 1 82 ? -9.743 -0.293 -18.944 1.00 73.88 82 ILE A N 1
ATOM 681 C CA . ILE A 1 82 ? -9.469 -0.225 -20.384 1.00 73.88 82 ILE A CA 1
ATOM 682 C C . ILE A 1 82 ? -10.741 -0.508 -21.196 1.00 73.88 82 ILE A C 1
ATOM 684 O O . ILE A 1 82 ? -10.999 0.210 -22.143 1.00 73.88 82 ILE A O 1
ATOM 688 N N . ASN A 1 83 ? -11.568 -1.487 -20.804 1.00 73.94 83 ASN A N 1
ATOM 689 C CA . ASN A 1 83 ? -12.790 -1.855 -21.546 1.00 73.94 83 ASN A CA 1
ATOM 690 C C . ASN A 1 83 ? -14.010 -0.947 -21.287 1.00 73.94 83 ASN A C 1
ATOM 692 O O . ASN A 1 83 ? -15.096 -1.215 -21.800 1.00 73.94 83 ASN A O 1
ATOM 696 N N . LYS A 1 84 ? -13.884 0.076 -20.435 1.00 64.81 84 LYS A N 1
ATOM 697 C CA . LYS A 1 84 ? -14.934 1.087 -20.217 1.00 64.81 84 LYS A CA 1
ATOM 698 C C . LYS A 1 84 ? -14.820 2.285 -21.170 1.00 64.81 84 LYS A C 1
ATOM 700 O O . LYS A 1 84 ? -15.673 3.170 -21.102 1.00 64.81 84 LYS A O 1
ATOM 705 N N . TRP A 1 85 ? -13.800 2.290 -22.024 1.00 48.59 85 TRP A N 1
ATOM 706 C CA . TRP A 1 85 ? -13.504 3.270 -23.068 1.00 48.59 85 TRP A CA 1
ATOM 707 C C . TRP A 1 85 ? -13.234 2.544 -24.387 1.00 48.59 85 TRP A C 1
ATOM 709 O O . TRP A 1 85 ? -13.352 3.213 -25.434 1.00 48.59 85 TRP A O 1
#

Foldseek 3Di:
DCPDPVNVVVCVVVVNDDDPDDPPCPVLDLVVVVVVVLCCVCCPPNDDDPDPVVSVVSNVPCDPVNSVVSVVCNVVVVVVVVVVD

Secondary structure (DSSP, 8-state):
-TTSHHHHHHHHHTT-----PPTT-GGG-HHHHHHHHHHHHHTGGG---SSHHHHHHHHHT--HHHHHHHHHHHHHHHHHHHTT-

Organism: Heterorhabditis bacteriophora (NCBI:txid37862)

InterPro domains:
  IPR036397 Ribonuclease H superfamily [G3DSA:3.30.420.10] (1-84)

Radius of gyration: 16.74 Å; chains: 1; bounding box: 38×25×42 Å